Protein AF-A0A6B3HKX2-F1 (afdb_monomer_lite)

pLDDT: mean 83.4, std 5.87, range [66.31, 90.12]

Foldseek 3Di:
DCQVQLCVQCVVLVAHKHWCVVVDDPPDPDDDTDIDHDPPPDDPVCVVVNVVSSVVSDD

Structure (mmCIF, N/CA/C/O backbone):
data_AF-A0A6B3HKX2-F1
#
_entry.id   AF-A0A6B3HKX2-F1
#
loop_
_atom_site.group_PDB
_atom_site.id
_atom_site.type_symbol
_atom_site.label_atom_id
_atom_site.label_alt_id
_atom_site.label_comp_id
_atom_site.label_asym_id
_atom_site.label_entity_id
_atom_site.label_seq_id
_atom_site.pdbx_PDB_ins_code
_atom_site.Cartn_x
_atom_site.Cartn_y
_atom_site.Cartn_z
_atom_site.occupancy
_atom_site.B_iso_or_equiv
_atom_site.auth_seq_id
_atom_site.auth_comp_id
_atom_site.auth_asym_id
_atom_site.auth_atom_id
_atom_site.pdbx_PDB_model_num
ATOM 1 N N . GLY A 1 1 ? 1.819 -4.065 -14.749 1.00 66.69 1 GLY A N 1
ATOM 2 C CA . GLY A 1 1 ? 2.186 -4.459 -13.386 1.00 66.69 1 GLY A CA 1
ATOM 3 C C . GLY A 1 1 ? 1.003 -4.206 -12.495 1.00 66.69 1 GLY A C 1
ATOM 4 O O . GLY A 1 1 ? 0.445 -3.112 -12.533 1.00 66.69 1 GLY A O 1
ATOM 5 N N . THR A 1 2 ? 0.611 -5.223 -11.746 1.00 80.44 2 THR A N 1
ATOM 6 C CA . THR A 1 2 ? -0.492 -5.203 -10.778 1.00 80.44 2 THR A CA 1
ATOM 7 C C . THR A 1 2 ? -0.150 -4.333 -9.558 1.00 80.44 2 THR A C 1
ATOM 9 O O . THR A 1 2 ? -1.035 -3.931 -8.808 1.00 80.44 2 THR A O 1
ATOM 12 N N . GLU A 1 3 ? 1.123 -3.948 -9.404 1.00 85.75 3 GLU A N 1
ATOM 13 C CA . GLU A 1 3 ? 1.617 -3.069 -8.335 1.00 85.75 3 GLU A CA 1
ATOM 14 C C . GLU A 1 3 ? 0.791 -1.783 -8.188 1.00 85.75 3 GLU A C 1
ATOM 16 O O . GLU A 1 3 ? 0.321 -1.484 -7.096 1.00 85.75 3 GLU A O 1
ATOM 21 N N . ARG A 1 4 ? 0.552 -1.038 -9.282 1.00 84.44 4 ARG A N 1
ATOM 22 C CA . ARG A 1 4 ? -0.193 0.235 -9.216 1.00 84.44 4 ARG A CA 1
ATOM 23 C C . ARG A 1 4 ? -1.627 0.053 -8.728 1.00 84.44 4 ARG A C 1
ATOM 25 O O . ARG A 1 4 ? -2.091 0.858 -7.927 1.00 84.44 4 ARG A O 1
ATOM 32 N N . SER A 1 5 ? -2.317 -0.989 -9.193 1.00 87.62 5 SER A N 1
ATOM 33 C CA . SER A 1 5 ? -3.683 -1.278 -8.746 1.00 87.62 5 SER A CA 1
ATOM 34 C C . SER A 1 5 ? -3.725 -1.666 -7.269 1.00 87.62 5 SER A C 1
ATOM 36 O O . SER A 1 5 ? -4.616 -1.210 -6.559 1.00 87.62 5 SER A O 1
ATOM 38 N N . VAL A 1 6 ? -2.744 -2.437 -6.785 1.00 88.31 6 VAL A N 1
ATOM 39 C CA . VAL A 1 6 ? -2.683 -2.843 -5.372 1.00 88.31 6 VAL A CA 1
ATOM 40 C C . VAL A 1 6 ? -2.337 -1.661 -4.467 1.00 88.31 6 VAL A C 1
ATOM 42 O O . VAL A 1 6 ? -2.989 -1.477 -3.446 1.00 88.31 6 VAL A O 1
ATOM 45 N N . VAL A 1 7 ? -1.379 -0.813 -4.858 1.00 88.69 7 VAL A N 1
ATOM 46 C CA . VAL A 1 7 ? -1.045 0.424 -4.125 1.00 88.69 7 VAL A CA 1
ATOM 47 C C . VAL A 1 7 ? -2.266 1.342 -4.023 1.00 88.69 7 VAL A C 1
ATOM 49 O O . VAL A 1 7 ? -2.573 1.852 -2.947 1.00 88.69 7 VAL A O 1
ATOM 52 N N . GLN A 1 8 ? -3.015 1.506 -5.116 1.00 87.50 8 GLN A N 1
ATOM 53 C CA . GLN A 1 8 ? -4.233 2.313 -5.109 1.00 87.50 8 GLN A CA 1
ATOM 54 C C . GLN A 1 8 ? -5.327 1.705 -4.215 1.00 87.50 8 GLN A C 1
ATOM 56 O O . GLN A 1 8 ? -5.967 2.428 -3.454 1.00 87.50 8 GLN A O 1
ATOM 61 N N . ALA A 1 9 ? -5.534 0.386 -4.267 1.00 87.56 9 ALA A N 1
ATOM 62 C CA . ALA A 1 9 ? -6.497 -0.305 -3.412 1.00 87.56 9 ALA A CA 1
ATOM 63 C C . ALA A 1 9 ? -6.113 -0.234 -1.921 1.00 87.56 9 ALA A C 1
ATOM 65 O O . ALA A 1 9 ? -6.979 -0.042 -1.068 1.00 87.56 9 ALA A O 1
ATOM 66 N N . ALA A 1 10 ? -4.820 -0.324 -1.605 1.00 86.88 10 ALA A N 1
ATOM 67 C CA . ALA A 1 10 ? -4.303 -0.193 -0.246 1.00 86.88 10 ALA A CA 1
ATOM 68 C C . ALA A 1 10 ? -4.524 1.213 0.324 1.00 86.88 10 ALA A C 1
ATOM 70 O O . ALA A 1 10 ? -4.963 1.339 1.468 1.00 86.88 10 ALA A O 1
ATOM 71 N N . ALA A 1 11 ? -4.344 2.259 -0.490 1.00 86.56 11 ALA A N 1
ATOM 72 C CA . ALA A 1 11 ? -4.634 3.633 -0.083 1.00 86.56 11 ALA A CA 1
ATOM 73 C C . ALA A 1 11 ? -6.105 3.822 0.341 1.00 86.56 11 ALA A C 1
ATOM 75 O O . ALA A 1 11 ? -6.374 4.493 1.336 1.00 86.56 11 ALA A O 1
ATOM 76 N N . PHE A 1 12 ? -7.059 3.167 -0.338 1.00 85.81 12 PHE A N 1
ATOM 77 C CA . PHE A 1 12 ? -8.471 3.160 0.079 1.00 85.81 12 PHE A CA 1
ATOM 78 C C . PHE A 1 12 ? -8.714 2.440 1.414 1.00 85.81 12 PHE A C 1
ATOM 80 O O . PHE A 1 12 ? -9.679 2.749 2.107 1.00 85.81 12 PHE A O 1
ATOM 87 N N . GLN A 1 13 ? -7.847 1.498 1.787 1.00 83.62 13 GLN A N 1
ATOM 88 C CA . GLN A 1 13 ? -7.889 0.786 3.068 1.00 83.62 13 GLN A CA 1
ATOM 89 C C . GLN A 1 13 ? -7.064 1.489 4.163 1.00 83.62 13 GLN A C 1
ATOM 91 O O . GLN A 1 13 ? -6.930 0.952 5.260 1.00 83.62 13 GLN A O 1
ATOM 96 N N . GLY A 1 14 ? -6.493 2.670 3.883 1.00 82.88 14 GLY A N 1
ATOM 97 C CA . GLY A 1 14 ? -5.621 3.389 4.816 1.00 82.88 14 GLY A CA 1
ATOM 98 C C . GLY A 1 14 ? -4.260 2.719 5.040 1.00 82.88 14 GLY A C 1
ATOM 99 O O . GLY A 1 14 ? -3.575 3.037 6.009 1.00 82.88 14 GLY A O 1
ATOM 100 N N . LEU A 1 15 ? -3.866 1.791 4.163 1.00 84.12 15 LEU A N 1
ATOM 101 C CA . LEU A 1 15 ? -2.583 1.100 4.210 1.00 84.12 15 LEU A CA 1
ATOM 102 C C . LEU A 1 15 ? -1.606 1.768 3.239 1.00 84.12 15 LEU A C 1
ATOM 104 O O . LEU A 1 15 ? -1.850 1.817 2.033 1.00 84.12 15 LEU A O 1
ATOM 108 N N . TRP A 1 16 ? -0.478 2.254 3.755 1.00 83.62 16 TRP A N 1
ATOM 109 C CA . TRP A 1 16 ? 0.581 2.792 2.906 1.00 83.62 16 TRP A CA 1
ATOM 110 C C . TRP A 1 16 ? 1.455 1.655 2.367 1.00 83.62 16 TRP A C 1
ATOM 112 O O . TRP A 1 16 ? 2.143 0.971 3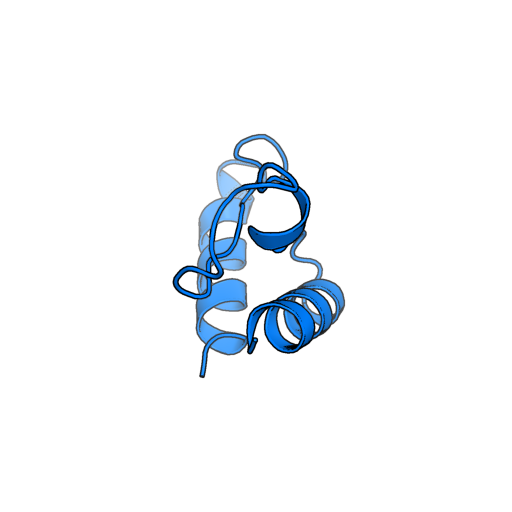.124 1.00 83.62 16 TRP A O 1
ATOM 122 N N . LEU A 1 17 ? 1.406 1.469 1.048 1.00 87.06 17 LEU A N 1
ATOM 123 C CA . LEU A 1 17 ? 2.272 0.587 0.272 1.00 87.06 17 LEU A CA 1
ATOM 124 C C . LEU A 1 17 ? 2.928 1.389 -0.848 1.00 87.06 17 LEU A C 1
ATOM 126 O O . LEU A 1 17 ? 2.278 2.255 -1.431 1.00 87.06 17 LEU A O 1
ATOM 130 N N . ASP A 1 18 ? 4.154 1.026 -1.212 1.00 88.81 18 ASP A N 1
ATOM 131 C CA . ASP A 1 18 ? 4.806 1.520 -2.425 1.00 88.81 18 ASP A CA 1
ATOM 132 C C . ASP A 1 18 ? 5.096 0.374 -3.402 1.00 88.81 18 ASP A C 1
ATOM 134 O O . ASP A 1 18 ? 5.335 -0.770 -3.011 1.00 88.81 18 ASP A O 1
ATOM 138 N N . GLY A 1 19 ? 5.071 0.667 -4.702 1.00 90.12 19 GLY A N 1
ATOM 139 C CA . GLY A 1 19 ? 5.454 -0.298 -5.734 1.00 90.12 19 GLY A CA 1
ATOM 140 C C . GLY A 1 19 ? 6.972 -0.445 -5.815 1.00 90.12 19 GLY A C 1
ATOM 141 O O . GLY A 1 19 ? 7.696 0.555 -5.791 1.00 90.12 19 GLY A O 1
ATOM 142 N N . LEU A 1 20 ? 7.473 -1.675 -5.970 1.00 89.38 20 LEU A N 1
ATOM 143 C CA . LEU A 1 20 ? 8.913 -1.918 -6.093 1.00 89.38 20 LEU A CA 1
ATOM 144 C C . LEU A 1 20 ? 9.510 -1.193 -7.306 1.00 89.38 20 LEU A C 1
ATOM 146 O O . LEU A 1 20 ? 10.672 -0.791 -7.255 1.00 89.38 20 LEU A O 1
ATOM 150 N N . ALA A 1 21 ? 8.733 -0.991 -8.375 1.00 86.12 21 ALA A N 1
ATOM 151 C CA . ALA A 1 21 ? 9.188 -0.282 -9.567 1.00 86.12 21 ALA A CA 1
ATOM 152 C C . ALA A 1 21 ? 9.787 1.108 -9.273 1.00 86.12 21 ALA A C 1
ATOM 154 O O . ALA A 1 21 ? 10.738 1.493 -9.946 1.00 86.12 21 ALA A O 1
ATOM 155 N N . THR A 1 22 ? 9.302 1.824 -8.252 1.00 85.25 22 THR A N 1
ATOM 156 C CA . THR A 1 22 ? 9.815 3.154 -7.866 1.00 85.25 22 THR A CA 1
ATOM 157 C C . THR A 1 22 ? 11.224 3.098 -7.267 1.00 85.25 22 THR A C 1
ATOM 159 O O . THR A 1 22 ? 11.980 4.057 -7.374 1.00 85.25 22 THR A O 1
ATOM 162 N N . TYR A 1 23 ? 11.598 1.969 -6.662 1.00 87.25 23 TYR A N 1
ATOM 163 C CA . TYR A 1 23 ? 12.912 1.759 -6.043 1.00 87.25 23 TYR A CA 1
ATOM 164 C C . TYR A 1 23 ? 13.893 1.023 -6.955 1.00 87.25 23 TYR A C 1
ATOM 166 O O . TYR A 1 23 ? 15.037 0.773 -6.569 1.00 87.25 23 TYR A O 1
ATOM 174 N N . ARG A 1 24 ? 13.456 0.622 -8.152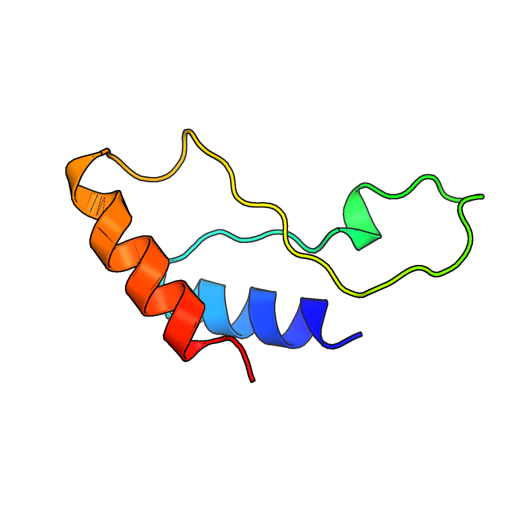 1.00 85.62 24 ARG A N 1
ATOM 175 C CA . ARG A 1 24 ? 14.339 -0.038 -9.109 1.00 85.62 24 ARG A CA 1
ATOM 176 C C . ARG A 1 24 ? 15.321 0.957 -9.697 1.00 85.62 24 ARG A C 1
ATOM 178 O O . ARG A 1 24 ? 14.989 2.104 -9.981 1.00 85.62 24 ARG A O 1
ATOM 185 N N . HIS A 1 25 ? 16.530 0.464 -9.934 1.00 84.00 25 HIS A N 1
ATOM 186 C CA . HIS A 1 25 ? 17.503 1.191 -10.728 1.00 84.00 25 HIS A CA 1
ATOM 187 C C . HIS A 1 25 ? 16.961 1.383 -12.160 1.00 84.00 25 HIS A C 1
ATOM 189 O O . HIS A 1 25 ? 16.378 0.434 -12.690 1.00 84.00 25 HIS A O 1
ATOM 195 N N . PRO A 1 26 ? 17.171 2.544 -12.808 1.00 84.38 26 PRO A N 1
ATOM 196 C CA . PRO A 1 26 ? 16.699 2.797 -14.175 1.00 84.38 26 PRO A CA 1
ATOM 197 C C . PRO A 1 26 ? 17.167 1.749 -15.193 1.00 84.38 26 PRO A C 1
ATOM 199 O O . PRO A 1 26 ? 16.412 1.373 -16.083 1.00 84.38 26 PRO A O 1
ATOM 202 N N . ASP A 1 27 ? 18.388 1.238 -15.013 1.00 86.44 27 ASP A N 1
ATOM 203 C CA . ASP A 1 27 ? 18.985 0.213 -15.884 1.00 86.44 27 ASP A CA 1
ATOM 204 C C . ASP A 1 27 ? 18.647 -1.230 -15.467 1.00 86.44 27 ASP A C 1
ATOM 206 O O . ASP A 1 27 ? 19.117 -2.188 -16.083 1.00 86.44 27 ASP A O 1
ATOM 210 N N . ALA A 1 28 ? 17.867 -1.423 -14.397 1.00 83.62 28 ALA A N 1
ATOM 211 C CA . ALA A 1 28 ? 17.451 -2.758 -13.999 1.00 83.62 28 ALA A CA 1
ATOM 212 C C . ALA A 1 28 ? 16.382 -3.286 -14.973 1.00 83.62 28 ALA A C 1
ATOM 214 O O . ALA A 1 28 ? 15.416 -2.580 -15.275 1.00 83.62 28 ALA A O 1
ATOM 215 N N . PRO A 1 29 ? 16.496 -4.543 -15.436 1.00 81.38 29 PRO A N 1
ATOM 216 C CA . PRO A 1 29 ? 15.478 -5.138 -16.288 1.00 81.38 29 PRO A CA 1
ATOM 217 C C . PRO A 1 29 ? 14.130 -5.219 -15.562 1.00 81.38 29 PRO A C 1
ATOM 219 O O . PRO A 1 29 ? 14.059 -5.313 -14.332 1.00 81.38 29 PRO A O 1
ATOM 222 N N . ALA A 1 30 ? 13.043 -5.229 -16.337 1.00 79.19 30 ALA A N 1
ATOM 223 C CA . ALA A 1 30 ? 11.711 -5.460 -15.797 1.00 79.19 30 ALA A CA 1
ATOM 224 C C . ALA A 1 30 ? 11.673 -6.819 -15.074 1.00 79.19 30 ALA A C 1
ATOM 226 O O . ALA A 1 30 ? 11.849 -7.872 -15.681 1.00 79.19 30 ALA A O 1
ATOM 227 N N . GLY A 1 31 ? 11.476 -6.782 -13.757 1.00 80.81 31 GLY A N 1
ATOM 228 C CA . GLY A 1 31 ? 11.333 -7.958 -12.901 1.00 80.81 31 GLY A CA 1
ATOM 229 C C . GLY A 1 31 ? 9.902 -8.142 -12.398 1.00 80.81 31 GLY A C 1
ATOM 230 O O . GLY A 1 31 ? 9.028 -7.322 -12.682 1.00 80.81 31 GLY A 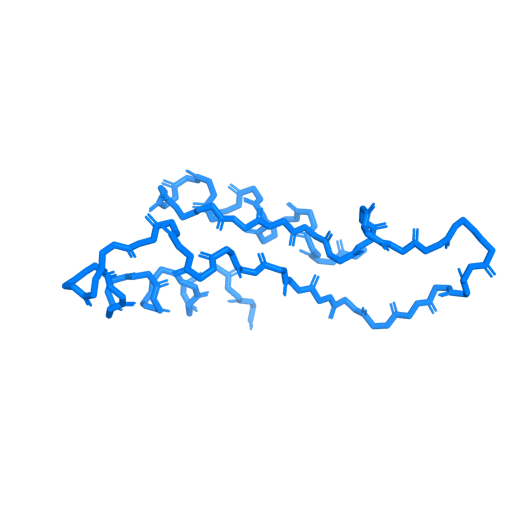O 1
ATOM 231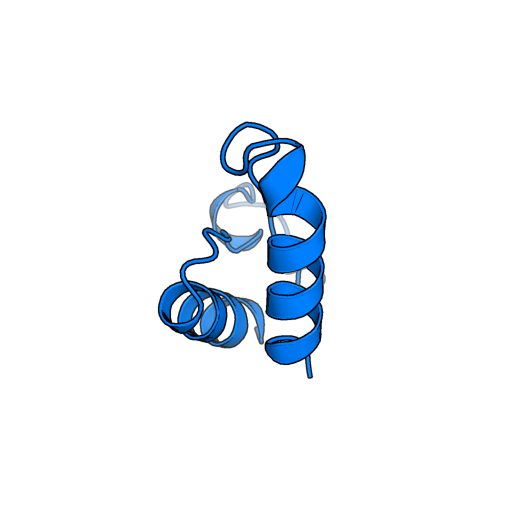 N N . ARG A 1 32 ? 9.695 -9.188 -11.588 1.00 83.69 32 ARG A N 1
ATOM 232 C CA . ARG A 1 32 ? 8.412 -9.534 -10.942 1.00 83.69 32 ARG A CA 1
ATOM 233 C C . ARG A 1 32 ? 7.748 -8.350 -10.237 1.00 83.69 32 ARG A C 1
ATOM 235 O O . ARG A 1 32 ? 8.455 -7.528 -9.661 1.00 83.69 32 ARG A O 1
ATOM 242 N N . ASP A 1 33 ? 6.424 -8.312 -10.220 1.00 85.06 33 ASP A N 1
ATOM 243 C CA . ASP A 1 33 ? 5.697 -7.332 -9.413 1.00 85.06 33 ASP A CA 1
ATOM 244 C C . ASP A 1 33 ? 5.978 -7.572 -7.913 1.00 85.06 33 ASP A C 1
ATOM 246 O O . ASP A 1 33 ? 6.020 -8.718 -7.455 1.00 85.06 33 ASP A O 1
ATOM 250 N N . ALA A 1 34 ? 6.210 -6.505 -7.152 1.00 86.31 34 ALA A N 1
ATOM 251 C CA . ALA A 1 34 ? 6.421 -6.550 -5.711 1.00 86.31 34 ALA A CA 1
ATOM 252 C C . ALA A 1 34 ? 6.009 -5.238 -5.027 1.00 86.31 34 ALA A C 1
ATOM 254 O O . ALA A 1 34 ? 5.948 -4.170 -5.637 1.00 86.31 34 ALA A O 1
ATOM 255 N N . LEU A 1 35 ? 5.745 -5.337 -3.726 1.00 88.81 35 LEU A N 1
ATOM 256 C CA . LEU A 1 35 ? 5.278 -4.240 -2.883 1.00 88.81 35 LEU A CA 1
ATOM 257 C C . LEU A 1 35 ? 6.272 -4.001 -1.749 1.00 88.81 35 LEU A C 1
ATOM 259 O O . LEU A 1 35 ? 6.860 -4.942 -1.214 1.00 88.81 35 LEU A O 1
ATOM 263 N N . VAL A 1 36 ? 6.444 -2.736 -1.389 1.00 88.19 36 VAL A N 1
ATOM 264 C CA . VAL A 1 36 ? 7.290 -2.264 -0.296 1.00 88.19 36 VAL A CA 1
ATOM 265 C C . VAL A 1 36 ? 6.386 -1.814 0.849 1.00 88.19 36 VAL A C 1
ATOM 267 O O . VAL A 1 36 ? 5.445 -1.049 0.639 1.00 88.19 36 VAL A O 1
ATOM 270 N N . ILE A 1 37 ? 6.678 -2.303 2.057 1.00 84.38 37 ILE A N 1
ATOM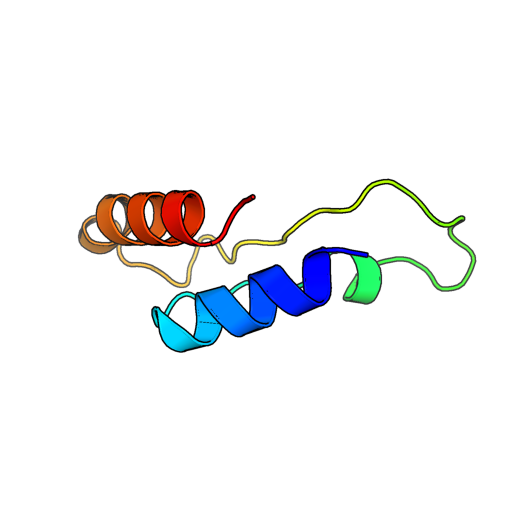 271 C CA . ILE A 1 37 ? 5.949 -1.980 3.289 1.00 84.38 37 ILE A CA 1
ATOM 272 C C . ILE A 1 37 ? 6.909 -1.263 4.235 1.00 84.38 37 ILE A C 1
ATOM 274 O O . ILE A 1 37 ? 7.944 -1.815 4.617 1.00 84.38 37 ILE A O 1
ATOM 278 N N . GLY A 1 38 ? 6.560 -0.042 4.637 1.00 81.25 38 GLY A N 1
ATOM 279 C CA . GLY A 1 38 ? 7.291 0.684 5.670 1.00 81.25 38 GLY A CA 1
ATOM 280 C C . GLY A 1 38 ? 7.058 0.050 7.040 1.00 81.25 38 GLY A C 1
ATOM 281 O O . GLY A 1 38 ? 5.989 0.210 7.621 1.00 81.25 38 GLY A O 1
ATOM 282 N N . TYR A 1 39 ? 8.062 -0.642 7.583 1.00 66.56 39 TYR A N 1
ATOM 283 C CA . TYR A 1 39 ? 7.962 -1.320 8.886 1.00 66.56 39 TYR A CA 1
ATOM 284 C C . TYR A 1 39 ? 7.643 -0.367 10.057 1.00 66.56 39 TYR A C 1
ATOM 286 O O . TYR A 1 39 ? 7.075 -0.788 11.055 1.00 66.56 39 TYR A O 1
ATOM 294 N N . GLY A 1 40 ? 7.971 0.924 9.935 1.00 70.00 40 GLY A N 1
ATOM 295 C CA . GLY A 1 40 ? 7.694 1.931 10.966 1.00 70.00 40 GLY A CA 1
ATOM 296 C C . GLY A 1 40 ? 6.335 2.631 10.863 1.00 70.00 40 GLY A C 1
ATOM 297 O O . GLY A 1 40 ? 6.052 3.489 11.694 1.00 70.00 40 GLY A O 1
ATOM 298 N N . SER A 1 41 ? 5.520 2.340 9.843 1.00 68.31 41 SER A N 1
ATOM 299 C CA . SER A 1 41 ? 4.257 3.060 9.614 1.00 68.31 41 SER A CA 1
ATOM 300 C C . SER A 1 41 ? 3.092 2.567 10.488 1.00 68.31 41 SER A C 1
ATOM 302 O O . SER A 1 41 ? 2.380 3.417 11.024 1.00 68.31 41 SER A O 1
ATOM 304 N N . PRO A 1 42 ? 2.864 1.252 10.679 1.00 66.31 42 PRO A N 1
ATOM 305 C CA . PRO A 1 42 ? 1.862 0.761 11.620 1.00 66.31 42 PRO A CA 1
ATOM 306 C C . PRO A 1 42 ? 2.442 0.669 13.039 1.00 66.31 42 PRO A C 1
ATOM 308 O O . PRO A 1 42 ? 3.583 0.251 13.225 1.00 66.31 42 PRO A O 1
ATOM 311 N N . SER A 1 43 ? 1.639 0.977 14.061 1.00 75.69 43 SER A N 1
ATOM 312 C CA . SER A 1 43 ? 1.948 0.530 15.425 1.00 75.69 43 SER A CA 1
ATOM 313 C C . SER A 1 43 ? 1.890 -1.000 15.502 1.00 75.69 43 SER A C 1
ATOM 315 O O . SER A 1 43 ? 1.189 -1.640 14.717 1.00 75.69 43 SER A O 1
ATOM 317 N N . GLU A 1 44 ? 2.554 -1.605 16.488 1.00 76.75 44 GLU A N 1
ATOM 318 C CA . GLU A 1 44 ? 2.511 -3.061 16.708 1.00 76.75 44 GLU A CA 1
ATOM 319 C C . GLU A 1 44 ? 1.065 -3.589 16.813 1.00 76.75 44 GLU A C 1
ATOM 321 O O . GLU A 1 44 ? 0.713 -4.602 16.215 1.00 76.75 44 GLU A O 1
ATOM 326 N N . SER A 1 45 ? 0.184 -2.830 17.475 1.00 81.12 45 SER A N 1
ATOM 327 C CA . SER A 1 45 ? -1.252 -3.125 17.583 1.00 81.12 45 SER A CA 1
ATOM 328 C C . SER A 1 45 ? -2.028 -3.021 16.263 1.00 81.12 45 SER A C 1
ATOM 330 O O . SER A 1 45 ? -3.061 -3.669 16.113 1.00 81.12 45 SER A O 1
ATOM 332 N N . ALA A 1 46 ? -1.555 -2.220 15.306 1.00 81.81 46 ALA A N 1
ATOM 333 C CA . ALA A 1 46 ? -2.182 -2.042 13.997 1.00 81.81 46 ALA A CA 1
ATOM 334 C C . ALA A 1 46 ? -1.691 -3.068 12.961 1.00 81.81 46 ALA A C 1
ATOM 336 O O . ALA A 1 46 ? -2.288 -3.191 11.891 1.00 81.81 46 ALA A O 1
ATOM 337 N N . TRP A 1 47 ? -0.632 -3.824 13.272 1.00 81.38 47 TRP A N 1
ATOM 338 C CA . TRP A 1 47 ? 0.003 -4.764 12.349 1.00 81.38 47 TRP A CA 1
ATOM 339 C C . TRP A 1 47 ? -0.959 -5.835 11.821 1.00 81.38 47 TRP A C 1
ATOM 341 O O . TRP A 1 47 ? -1.010 -6.083 10.618 1.00 81.38 47 TRP A O 1
ATOM 351 N N . ALA A 1 48 ? -1.775 -6.425 12.698 1.00 85.50 48 ALA A N 1
ATOM 352 C CA . ALA A 1 48 ? -2.761 -7.427 12.291 1.00 85.50 48 ALA A CA 1
ATOM 353 C C . ALA A 1 48 ? -3.781 -6.852 11.289 1.00 85.50 48 ALA A C 1
ATOM 355 O O . ALA A 1 48 ? -4.038 -7.453 10.249 1.00 85.50 48 ALA A O 1
ATOM 356 N N . GLY A 1 49 ? -4.287 -5.639 11.544 1.00 86.19 49 GLY A N 1
ATOM 357 C CA . GLY A 1 49 ? -5.209 -4.956 10.631 1.00 86.19 49 GLY A CA 1
ATOM 358 C C . GLY A 1 49 ? -4.565 -4.573 9.295 1.00 86.19 49 GLY A C 1
ATOM 359 O O . GLY A 1 49 ? -5.221 -4.642 8.255 1.00 86.19 49 GLY A O 1
ATOM 360 N N . ALA A 1 50 ? -3.276 -4.221 9.304 1.00 85.81 50 ALA A N 1
ATOM 361 C CA . ALA A 1 50 ? -2.504 -3.950 8.095 1.00 85.81 50 ALA A CA 1
ATOM 362 C C . ALA A 1 50 ? -2.330 -5.209 7.226 1.00 85.81 50 ALA A C 1
ATOM 364 O O . ALA A 1 50 ? -2.501 -5.135 6.009 1.00 85.81 50 ALA A O 1
ATOM 365 N N . LEU A 1 51 ? -2.056 -6.367 7.838 1.00 86.19 51 LEU A N 1
ATOM 366 C CA . LEU A 1 51 ? -1.990 -7.652 7.133 1.00 86.19 51 LEU A CA 1
ATOM 367 C C . LEU A 1 51 ? -3.348 -8.053 6.548 1.00 86.19 51 LEU A C 1
ATOM 369 O O . LEU A 1 51 ? -3.419 -8.455 5.389 1.00 86.19 51 LEU A O 1
ATOM 373 N N . ASP A 1 52 ? -4.431 -7.879 7.303 1.00 87.62 52 ASP A N 1
ATOM 374 C CA . ASP A 1 52 ? -5.781 -8.159 6.808 1.00 87.62 52 ASP A CA 1
ATOM 375 C C . ASP A 1 52 ? -6.155 -7.259 5.623 1.00 87.62 52 ASP A C 1
ATOM 377 O O . ASP A 1 52 ? -6.742 -7.719 4.642 1.00 87.62 52 ASP A O 1
ATOM 381 N N . ALA A 1 53 ? -5.811 -5.969 5.691 1.00 87.31 53 ALA A N 1
ATOM 382 C CA . ALA A 1 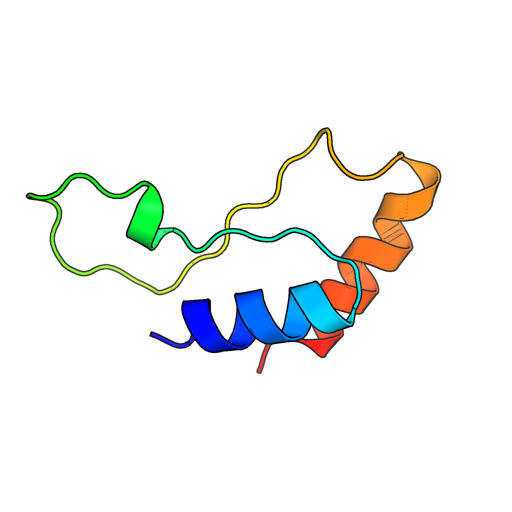53 ? -5.997 -5.040 4.582 1.00 87.31 53 ALA A CA 1
ATOM 383 C C . ALA A 1 53 ? -5.167 -5.447 3.359 1.00 87.31 53 ALA A C 1
ATOM 385 O O . ALA A 1 53 ? -5.690 -5.409 2.247 1.00 87.31 53 ALA A O 1
ATOM 386 N N . LEU A 1 54 ? -3.923 -5.895 3.559 1.00 86.81 54 LEU A N 1
ATOM 387 C CA . LEU A 1 54 ? -3.061 -6.398 2.491 1.00 86.81 54 LEU A CA 1
ATOM 388 C C . LEU A 1 54 ? -3.679 -7.622 1.800 1.00 86.81 54 LEU A C 1
ATOM 390 O O . LEU A 1 54 ? -3.782 -7.647 0.576 1.00 86.81 54 LEU A O 1
ATOM 394 N N . CYS A 1 55 ? -4.157 -8.604 2.565 1.00 89.44 55 CYS A N 1
ATOM 395 C CA . CYS A 1 55 ? -4.821 -9.788 2.018 1.00 89.44 55 CYS A CA 1
ATOM 396 C C . CYS A 1 55 ? -6.072 -9.443 1.194 1.00 89.44 55 CYS A C 1
ATOM 398 O O . CYS A 1 55 ? -6.375 -10.147 0.238 1.00 89.44 55 CYS A O 1
ATOM 400 N N . ARG A 1 56 ? -6.789 -8.358 1.526 1.00 87.00 56 ARG A N 1
ATOM 401 C CA . ARG A 1 56 ? -7.965 -7.903 0.761 1.00 87.00 56 ARG A CA 1
ATOM 402 C C . ARG A 1 56 ? -7.628 -7.229 -0.569 1.00 87.00 56 ARG A C 1
ATOM 404 O O . ARG A 1 56 ? -8.494 -7.174 -1.437 1.00 87.00 56 ARG A O 1
ATOM 411 N N . VAL A 1 57 ? -6.434 -6.652 -0.707 1.00 86.44 57 VAL A N 1
ATOM 412 C CA . VAL A 1 57 ? -6.042 -5.885 -1.906 1.00 86.44 57 VAL A CA 1
ATOM 413 C C . VAL A 1 57 ? -5.196 -6.691 -2.887 1.00 86.44 57 VAL A C 1
ATOM 415 O O . VAL A 1 57 ? -5.004 -6.251 -4.020 1.00 86.44 57 VAL A O 1
ATOM 418 N N . LEU A 1 58 ? -4.685 -7.849 -2.465 1.00 83.94 58 LEU A N 1
ATOM 419 C CA . LEU A 1 58 ? -4.009 -8.797 -3.343 1.00 83.94 58 LEU A CA 1
ATOM 420 C C . LEU A 1 58 ? -5.042 -9.596 -4.166 1.00 83.94 58 LEU A C 1
ATOM 422 O O . LEU A 1 58 ? -6.108 -9.915 -3.639 1.00 83.94 58 LEU A O 1
ATOM 426 N N . PRO A 1 59 ? -4.754 -9.880 -5.450 1.00 72.81 59 PRO A N 1
ATOM 427 C CA . PRO A 1 59 ? -5.591 -10.736 -6.290 1.00 72.81 59 PRO A CA 1
ATOM 428 C C . PRO A 1 59 ? -5.519 -12.219 -5.904 1.00 72.81 59 PRO A C 1
ATOM 430 O O . PRO A 1 59 ? -4.487 -12.643 -5.331 1.00 72.81 59 PRO A O 1
#

Secondary structure (DSSP, 8-state):
-THHHHHHHHHHTT--EEEGGGGS-TTS------EEE-TTSS-GGGHHHHHHHHHHH--

Sequence (59 aa):
GTERSVVQAAAFQGLWLDGLATYRHPDAPAGRDALVIGYGSPSESAWAGALDALCRVLP

Radius of gyration: 12.27 Å; chains: 1; bounding box: 28×14×34 Å